Protein AF-A0A183VHL2-F1 (afdb_monomer_lite)

Structure (mmCIF, N/CA/C/O backbone):
data_AF-A0A183VHL2-F1
#
_entry.id   AF-A0A183VHL2-F1
#
loop_
_atom_site.group_PDB
_atom_site.id
_atom_site.type_symbol
_atom_site.label_atom_id
_atom_site.label_alt_id
_atom_site.label_comp_id
_atom_site.label_asym_id
_atom_site.label_entity_id
_atom_site.label_seq_id
_atom_site.pdbx_PDB_ins_code
_atom_site.Cartn_x
_atom_site.Cartn_y
_atom_site.Cartn_z
_atom_site.occupancy
_atom_site.B_iso_or_equiv
_atom_site.auth_seq_id
_atom_site.auth_comp_id
_atom_site.auth_asym_id
_atom_site.auth_atom_id
_atom_site.pdbx_PDB_model_num
ATOM 1 N N . MET A 1 1 ? -45.237 1.386 48.563 1.00 51.06 1 MET A N 1
ATOM 2 C CA . MET A 1 1 ? -43.870 0.916 48.860 1.00 51.06 1 MET A CA 1
ATOM 3 C C . MET A 1 1 ? -43.190 0.726 47.516 1.00 51.06 1 MET A C 1
ATOM 5 O O . MET A 1 1 ? -43.526 -0.206 46.807 1.00 51.06 1 MET A O 1
ATOM 9 N N . GLY A 1 2 ? -42.437 1.729 47.062 1.00 62.38 2 GLY A N 1
ATOM 10 C CA . GLY A 1 2 ? -41.903 1.748 45.702 1.00 62.38 2 GLY A CA 1
ATOM 11 C C . GLY A 1 2 ? -40.728 0.792 45.575 1.00 62.38 2 GLY A C 1
ATOM 12 O O . GLY A 1 2 ? -39.729 0.968 46.272 1.00 62.38 2 GLY A O 1
ATOM 13 N N . ASP A 1 3 ? -40.834 -0.174 44.668 1.00 70.75 3 ASP A N 1
ATOM 14 C CA . ASP A 1 3 ? -39.729 -1.058 44.310 1.00 70.75 3 ASP A CA 1
ATOM 15 C C . ASP A 1 3 ? -38.649 -0.249 43.583 1.00 70.75 3 ASP A C 1
ATOM 17 O O . ASP A 1 3 ? -38.562 -0.203 42.366 1.00 70.75 3 ASP A O 1
ATOM 21 N N . SER A 1 4 ? -37.805 0.445 44.344 1.00 72.31 4 SER A N 1
ATOM 22 C CA . SER A 1 4 ? -36.705 1.299 43.864 1.00 72.31 4 SER A CA 1
ATOM 23 C C . SER A 1 4 ? -35.646 0.529 43.045 1.00 72.31 4 SER A C 1
ATOM 25 O O . SER A 1 4 ? -34.808 1.110 42.354 1.00 72.31 4 SER A O 1
ATOM 27 N N . ASN A 1 5 ? -35.701 -0.804 43.075 1.00 79.00 5 ASN A N 1
ATOM 28 C CA . ASN A 1 5 ? -34.716 -1.690 42.467 1.00 79.00 5 ASN A CA 1
ATOM 29 C C . ASN A 1 5 ? -34.764 -1.702 40.930 1.00 79.00 5 ASN A C 1
ATOM 31 O O . ASN A 1 5 ? -33.706 -1.743 40.310 1.00 79.00 5 ASN A O 1
ATOM 35 N N . TRP A 1 6 ? -35.932 -1.596 40.283 1.00 83.38 6 TRP A N 1
ATOM 36 C CA . TRP A 1 6 ? -36.012 -1.676 38.809 1.00 83.38 6 TRP A CA 1
ATOM 37 C C . TRP A 1 6 ? -35.338 -0.482 38.113 1.00 83.38 6 TRP A C 1
ATOM 39 O O . TRP A 1 6 ? -34.698 -0.640 37.075 1.00 83.38 6 TRP A O 1
ATOM 49 N N . LYS A 1 7 ? -35.399 0.706 38.733 1.00 86.00 7 LYS A N 1
ATOM 50 C CA . LYS A 1 7 ? -34.700 1.906 38.252 1.00 86.00 7 LYS A CA 1
ATOM 51 C C . LYS A 1 7 ? -33.182 1.742 38.343 1.00 86.00 7 LYS A C 1
ATOM 53 O O . LYS A 1 7 ? -32.470 2.189 37.452 1.00 86.00 7 LYS A O 1
ATOM 58 N N . ARG A 1 8 ? -32.688 1.058 39.384 1.00 87.69 8 ARG A N 1
ATOM 59 C CA . ARG A 1 8 ? -31.263 0.716 39.527 1.00 87.69 8 ARG A CA 1
ATOM 60 C C . ARG A 1 8 ? -30.813 -0.258 38.445 1.00 87.69 8 ARG A C 1
ATOM 62 O O . ARG A 1 8 ? -29.776 -0.026 37.836 1.00 87.69 8 ARG A O 1
ATOM 69 N N . TRP A 1 9 ? -31.612 -1.284 38.157 1.00 90.38 9 TRP A N 1
ATOM 70 C CA . TRP A 1 9 ? -31.335 -2.218 37.063 1.00 90.38 9 TRP A CA 1
ATOM 71 C C . TRP A 1 9 ? -31.296 -1.520 35.703 1.00 90.38 9 TRP A C 1
ATOM 73 O O . TRP A 1 9 ? -30.380 -1.772 34.930 1.00 90.38 9 TRP A O 1
ATOM 83 N N . ILE A 1 10 ? -32.209 -0.580 35.441 1.00 90.44 10 ILE A N 1
ATOM 84 C CA . ILE A 1 10 ? -32.178 0.230 34.214 1.00 90.44 10 ILE A CA 1
ATOM 85 C C . ILE A 1 10 ? -30.903 1.059 34.120 1.00 90.44 10 ILE A C 1
ATOM 87 O O . ILE A 1 10 ? -30.262 1.060 33.076 1.00 90.44 10 ILE A O 1
ATOM 91 N N . VAL A 1 11 ? -30.495 1.728 35.200 1.00 89.06 11 VAL A N 1
ATOM 92 C CA . VAL A 1 11 ? -29.261 2.526 35.198 1.00 89.06 11 VAL A CA 1
ATOM 93 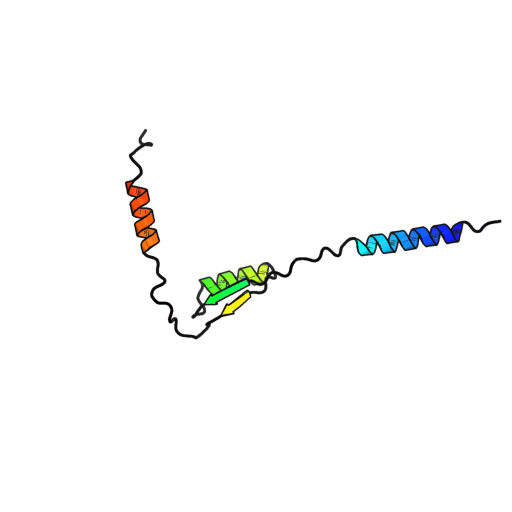C C . VAL A 1 11 ? -28.027 1.643 34.986 1.00 89.06 11 VAL A C 1
ATOM 95 O O . VAL A 1 11 ? -27.138 2.028 34.233 1.00 89.06 11 VAL A O 1
ATOM 98 N N . ILE A 1 12 ? -27.988 0.444 35.577 1.00 89.62 12 ILE A N 1
ATOM 99 C CA . ILE A 1 12 ? -26.897 -0.526 35.385 1.00 89.62 12 ILE A CA 1
ATOM 100 C C . ILE A 1 12 ? -26.852 -1.025 33.936 1.00 89.62 12 ILE A C 1
ATOM 102 O O . ILE A 1 12 ? -25.781 -1.054 33.337 1.00 89.62 12 ILE A O 1
ATOM 106 N N . VAL A 1 13 ? -28.001 -1.370 33.349 1.00 89.19 13 VAL A N 1
ATOM 107 C CA . VAL A 1 13 ? -28.088 -1.814 31.950 1.00 89.19 13 VAL A CA 1
ATOM 108 C C . VAL A 1 13 ? -27.700 -0.684 30.999 1.00 89.19 13 VAL A C 1
ATOM 110 O O . VAL A 1 13 ? -26.921 -0.906 30.077 1.00 89.19 13 VAL A O 1
ATOM 113 N N . CYS A 1 14 ? -28.166 0.541 31.243 1.00 85.69 14 CYS A N 1
ATOM 114 C CA . CYS A 1 14 ? -27.769 1.708 30.461 1.00 85.69 14 CYS A CA 1
ATOM 115 C C . CYS A 1 14 ? -26.264 1.985 30.570 1.00 85.69 14 CYS A C 1
ATOM 117 O O . CYS A 1 14 ? -25.631 2.237 29.550 1.00 85.69 14 CYS A O 1
ATOM 119 N N . ALA A 1 15 ? -25.672 1.892 31.763 1.00 85.75 15 ALA A N 1
ATOM 120 C CA . ALA A 1 15 ? -24.231 2.058 31.946 1.00 85.75 15 ALA A CA 1
ATOM 121 C C . ALA A 1 15 ? -23.434 0.964 31.219 1.00 85.75 15 ALA A C 1
ATOM 123 O O . ALA A 1 15 ? -22.459 1.267 30.539 1.00 85.75 15 ALA A O 1
ATOM 124 N N . PHE A 1 16 ? -23.890 -0.289 31.293 1.00 83.06 16 PHE A N 1
ATOM 125 C CA . PHE A 1 16 ? -23.277 -1.414 30.588 1.00 83.06 16 PHE A CA 1
ATOM 126 C C . PHE A 1 16 ? -23.331 -1.233 29.064 1.00 83.06 16 PHE A C 1
ATOM 128 O O . PHE A 1 16 ? -22.323 -1.404 28.383 1.00 83.06 16 PHE A O 1
ATOM 135 N N . VAL A 1 17 ? -24.477 -0.801 28.529 1.00 84.19 17 VAL A N 1
ATOM 136 C CA . VAL A 1 17 ? -24.636 -0.489 27.101 1.00 84.19 17 VAL A CA 1
ATOM 137 C C . VAL A 1 17 ? -23.724 0.667 26.680 1.00 84.19 17 VAL A C 1
ATOM 139 O O . VAL A 1 17 ? -23.092 0.580 25.632 1.00 84.19 17 VAL A O 1
ATOM 142 N N . VAL A 1 18 ? -23.598 1.720 27.494 1.00 79.75 18 VAL A N 1
ATOM 143 C CA . VAL A 1 18 ? -22.701 2.857 27.213 1.00 79.75 18 VAL A CA 1
ATOM 144 C C . VAL A 1 18 ? -21.228 2.434 27.223 1.00 79.75 18 VAL A C 1
ATOM 146 O O . VAL A 1 18 ? -20.479 2.857 26.345 1.00 79.75 18 VAL A O 1
ATOM 149 N N . SER A 1 19 ? -20.808 1.563 28.146 1.00 73.19 19 SER A N 1
ATOM 150 C CA . SER A 1 19 ? -19.438 1.028 28.175 1.00 73.19 19 SER A CA 1
ATOM 151 C C . SER A 1 19 ? -19.095 0.197 26.937 1.00 73.19 19 SER A C 1
ATOM 153 O O . SER A 1 19 ? -17.963 0.259 26.468 1.00 73.19 19 SER A O 1
ATOM 155 N N . ILE A 1 20 ? -20.061 -0.536 26.371 1.00 72.06 20 ILE A N 1
ATOM 156 C CA . ILE A 1 20 ? -19.852 -1.331 25.148 1.00 72.06 20 ILE A CA 1
ATOM 157 C C . ILE A 1 20 ? -19.643 -0.433 23.914 1.00 72.06 20 ILE A C 1
ATOM 159 O O . ILE A 1 20 ? -18.928 -0.811 22.990 1.00 72.06 20 ILE A O 1
ATOM 163 N N . GLN A 1 21 ? -20.225 0.769 23.889 1.00 62.59 21 GLN A N 1
ATOM 164 C CA . GLN A 1 21 ? -20.134 1.688 22.743 1.00 62.59 21 GLN A CA 1
ATOM 165 C C . GLN A 1 21 ? -18.818 2.486 22.692 1.00 62.59 21 GLN A C 1
ATOM 167 O O . GLN A 1 21 ? -18.567 3.192 21.716 1.00 62.59 21 GLN A O 1
ATOM 172 N N . ALA A 1 22 ? -17.971 2.398 23.723 1.00 61.66 22 ALA A N 1
ATOM 173 C CA . ALA A 1 22 ? -16.820 3.285 23.891 1.00 61.66 22 ALA A CA 1
ATOM 174 C C . ALA A 1 22 ? -15.642 3.022 22.929 1.00 61.66 22 ALA A C 1
ATOM 176 O O . ALA A 1 22 ? -14.706 3.818 22.906 1.00 61.66 22 ALA A O 1
ATOM 177 N N . GLU A 1 23 ? -15.666 1.960 22.116 1.00 61.12 23 GLU A N 1
ATOM 178 C CA . GLU A 1 23 ? -14.479 1.537 21.355 1.00 61.12 23 GLU A CA 1
ATOM 179 C C . GLU A 1 23 ? -14.646 1.466 19.829 1.00 61.12 23 GLU A C 1
ATOM 181 O O . GLU A 1 23 ? -13.804 0.891 19.142 1.00 61.12 23 GLU A O 1
ATOM 186 N N . HIS A 1 24 ? -15.666 2.098 19.239 1.00 58.75 24 HIS A N 1
ATOM 187 C CA . HIS A 1 24 ? -15.733 2.195 17.774 1.00 58.75 24 HIS A CA 1
ATOM 188 C C . HIS A 1 24 ? -14.975 3.421 17.240 1.00 58.75 24 HIS A C 1
ATOM 190 O O . HIS A 1 24 ? -15.533 4.296 16.576 1.00 58.75 24 HIS A O 1
ATOM 196 N N . VAL A 1 25 ? -13.670 3.491 17.527 1.00 65.62 25 VAL A N 1
ATOM 197 C CA . VAL A 1 25 ? -12.764 4.399 16.812 1.00 65.62 25 VAL A CA 1
ATOM 198 C C . VAL A 1 25 ? -12.611 3.844 15.396 1.00 65.62 25 VAL A C 1
ATOM 200 O O . VAL A 1 25 ? -11.816 2.936 15.154 1.00 65.62 25 VAL A O 1
ATOM 203 N N . GLN A 1 26 ? -13.412 4.354 14.456 1.00 66.81 26 GLN A N 1
ATOM 204 C CA . GLN A 1 26 ? -13.281 4.017 13.040 1.00 66.81 26 GLN A CA 1
ATOM 205 C C . GLN A 1 26 ? -11.870 4.388 12.575 1.00 66.81 26 GLN A C 1
ATOM 207 O O . GLN A 1 26 ? -11.532 5.565 12.443 1.00 66.81 26 GLN A O 1
ATOM 212 N N . ARG A 1 27 ? -11.020 3.382 12.349 1.00 70.25 27 ARG A N 1
ATOM 213 C CA . ARG A 1 27 ? -9.709 3.611 11.740 1.00 70.25 27 ARG A CA 1
ATOM 214 C C . ARG A 1 27 ? -9.928 4.042 10.287 1.00 70.25 27 ARG A C 1
ATOM 216 O O . ARG A 1 27 ? -10.683 3.370 9.581 1.00 70.25 27 ARG A O 1
ATOM 223 N N . PRO A 1 28 ? -9.292 5.129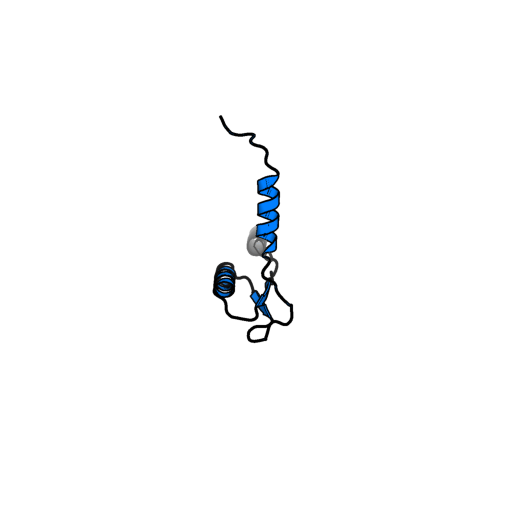 9.821 1.00 76.00 28 PRO A N 1
ATOM 224 C CA . PRO 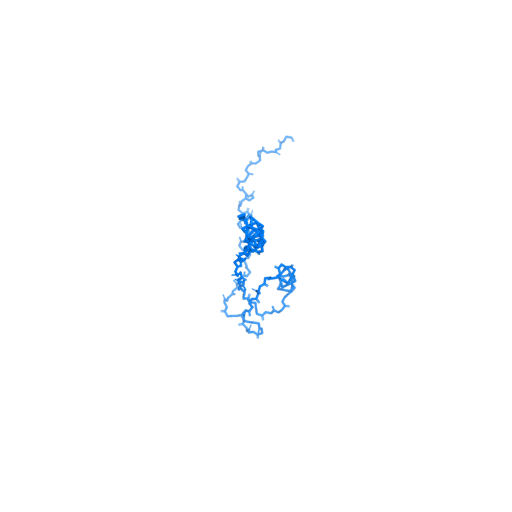A 1 28 ? -9.407 5.537 8.430 1.00 76.00 28 PRO A CA 1
ATOM 225 C C . PRO A 1 28 ? -8.850 4.436 7.521 1.00 76.00 28 PRO A C 1
ATOM 227 O O . PRO A 1 28 ? -7.772 3.894 7.772 1.00 76.00 28 PRO A O 1
ATOM 230 N N . SER A 1 29 ? -9.584 4.099 6.461 1.00 79.62 29 SER A N 1
ATOM 231 C CA . SER A 1 29 ? -9.126 3.140 5.458 1.00 79.62 29 SER A CA 1
ATOM 232 C C . SER A 1 29 ? -8.021 3.770 4.608 1.00 79.62 29 SER A C 1
ATOM 234 O O . SER A 1 29 ? -8.291 4.663 3.804 1.00 79.62 29 SER A O 1
ATOM 236 N N . LEU A 1 30 ? -6.781 3.311 4.776 1.00 84.31 30 LEU A N 1
ATOM 237 C CA . LEU A 1 30 ? -5.637 3.744 3.974 1.00 84.31 30 LEU A CA 1
ATOM 238 C C . LEU 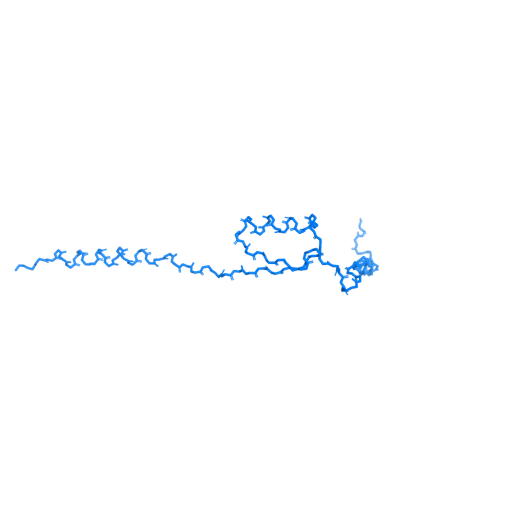A 1 30 ? -5.437 2.795 2.785 1.00 84.31 30 LEU A C 1
ATOM 240 O O . LEU A 1 30 ? -5.273 1.588 2.966 1.00 84.31 30 LEU A O 1
ATOM 244 N N . VAL A 1 31 ? -5.409 3.352 1.574 1.00 88.69 31 VAL A N 1
ATOM 245 C CA . VAL A 1 31 ? -5.047 2.632 0.346 1.00 88.69 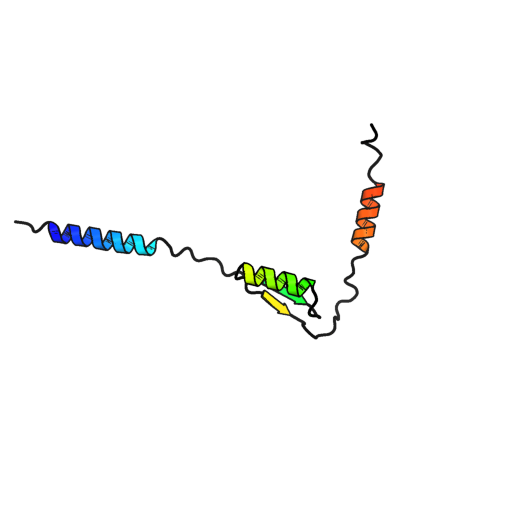31 VAL A CA 1
ATOM 246 C C . VAL A 1 31 ? -3.758 3.233 -0.193 1.00 88.69 31 VAL A C 1
ATOM 248 O O . VAL A 1 31 ? -3.700 4.431 -0.458 1.00 88.69 31 VAL A O 1
ATOM 251 N N . VAL A 1 32 ? -2.731 2.403 -0.361 1.00 91.19 32 VAL A N 1
ATOM 252 C CA . VAL A 1 32 ? -1.453 2.808 -0.954 1.00 91.19 32 VAL A CA 1
ATOM 253 C C . VAL A 1 32 ? -1.396 2.293 -2.382 1.00 91.19 32 VAL A C 1
ATOM 255 O O . VAL A 1 32 ? -1.685 1.127 -2.645 1.00 91.19 32 VAL A O 1
ATOM 258 N N . VAL A 1 33 ? -1.027 3.170 -3.309 1.00 93.00 33 VAL A N 1
ATOM 259 C CA . VAL A 1 33 ? -0.894 2.859 -4.731 1.00 93.00 33 VAL A CA 1
ATOM 260 C C . VAL A 1 33 ? 0.557 3.062 -5.146 1.00 93.00 33 VAL A C 1
ATOM 262 O O . VAL A 1 33 ? 1.153 4.085 -4.818 1.00 93.00 33 VAL A O 1
ATOM 265 N N . THR A 1 34 ? 1.117 2.097 -5.870 1.00 92.75 34 THR A N 1
ATOM 266 C CA . THR A 1 34 ? 2.461 2.177 -6.444 1.00 92.75 34 THR A CA 1
ATOM 267 C C . THR A 1 34 ? 2.476 1.631 -7.871 1.00 92.75 34 THR A C 1
ATOM 269 O O . THR A 1 34 ? 1.598 0.862 -8.263 1.00 92.75 34 THR A O 1
ATOM 272 N N . VAL A 1 35 ? 3.476 2.030 -8.649 1.00 92.25 35 VAL A N 1
ATOM 273 C CA . VAL A 1 35 ? 3.720 1.538 -10.008 1.00 92.25 35 VAL A CA 1
ATOM 274 C C . VAL A 1 35 ? 5.032 0.767 -9.989 1.00 92.25 35 VAL A C 1
ATOM 276 O O . VAL A 1 35 ? 6.036 1.274 -9.491 1.00 92.25 35 VAL A O 1
ATOM 279 N N . ALA A 1 36 ? 5.024 -0.455 -10.505 1.00 90.69 36 ALA A N 1
ATOM 280 C CA . ALA A 1 36 ? 6.226 -1.261 -10.655 1.00 90.69 36 ALA A CA 1
ATOM 281 C C . ALA A 1 36 ? 6.071 -2.176 -11.867 1.00 90.69 36 ALA A C 1
ATOM 283 O O . ALA A 1 36 ? 5.094 -2.914 -11.947 1.00 90.69 36 ALA A O 1
ATOM 284 N N . THR A 1 37 ? 7.041 -2.130 -12.780 1.00 89.88 37 THR A N 1
ATOM 285 C CA . THR A 1 37 ? 7.054 -2.970 -13.986 1.00 89.88 37 THR A CA 1
ATOM 286 C C . THR A 1 37 ? 7.581 -4.370 -13.730 1.00 89.88 37 THR A C 1
ATOM 288 O O . THR A 1 37 ? 7.106 -5.323 -14.330 1.00 89.88 37 THR A O 1
ATOM 291 N N . ASP A 1 38 ? 8.499 -4.513 -12.777 1.00 88.62 38 ASP A N 1
ATOM 292 C CA . ASP A 1 38 ? 9.094 -5.790 -12.396 1.00 88.62 38 ASP A CA 1
ATOM 293 C C . ASP A 1 38 ? 8.978 -6.028 -10.890 1.00 88.62 38 ASP A C 1
ATOM 295 O O . ASP A 1 38 ? 8.926 -5.092 -10.080 1.00 88.62 38 ASP A O 1
ATOM 299 N N . GLU A 1 39 ? 9.005 -7.302 -10.498 1.00 88.38 39 GLU A N 1
ATOM 300 C CA . GLU A 1 39 ? 9.034 -7.713 -9.096 1.00 88.38 39 GLU A CA 1
ATOM 301 C C . GLU A 1 39 ? 10.448 -7.555 -8.515 1.00 88.38 39 GLU A C 1
ATOM 303 O O . GLU A 1 39 ? 11.213 -8.498 -8.322 1.00 88.38 39 GLU A O 1
ATOM 308 N N . THR A 1 40 ? 10.821 -6.299 -8.283 1.00 91.75 40 THR A N 1
ATOM 309 C CA . THR A 1 40 ? 12.125 -5.943 -7.720 1.00 91.75 40 THR A CA 1
ATOM 310 C C . THR A 1 40 ? 12.189 -6.217 -6.216 1.00 91.75 40 THR A C 1
ATOM 312 O O . THR A 1 40 ? 11.183 -6.177 -5.505 1.00 91.75 40 THR A O 1
ATOM 315 N N . ASP A 1 41 ? 13.402 -6.390 -5.683 1.00 93.81 41 ASP A N 1
ATOM 316 C CA . ASP A 1 41 ? 13.627 -6.512 -4.234 1.00 93.81 41 ASP A CA 1
ATOM 317 C C . ASP A 1 41 ? 13.088 -5.291 -3.453 1.00 93.81 41 ASP A C 1
ATOM 319 O O . ASP A 1 41 ? 12.570 -5.425 -2.344 1.00 93.81 41 ASP A O 1
ATOM 323 N N . GLY A 1 42 ? 13.112 -4.097 -4.056 1.00 92.06 42 GLY A N 1
ATOM 324 C CA . GLY A 1 42 ? 12.495 -2.897 -3.482 1.00 92.06 42 GLY A CA 1
ATOM 325 C C . GLY A 1 42 ? 10.977 -3.026 -3.318 1.00 92.06 42 GLY A C 1
ATOM 326 O O . GLY A 1 42 ? 10.443 -2.696 -2.256 1.00 92.06 42 GLY A O 1
ATOM 327 N N . LEU A 1 43 ? 10.289 -3.564 -4.329 1.00 93.69 43 LEU A N 1
ATOM 328 C CA . LEU A 1 43 ? 8.849 -3.814 -4.273 1.00 93.69 43 LEU A CA 1
ATOM 329 C C . LEU A 1 43 ? 8.504 -4.891 -3.237 1.00 93.69 43 LEU A C 1
ATOM 331 O O . LEU A 1 43 ? 7.562 -4.720 -2.464 1.00 93.69 43 LEU A O 1
ATOM 335 N N . ILE A 1 44 ? 9.294 -5.966 -3.170 1.00 94.38 44 ILE A N 1
ATOM 336 C CA . ILE A 1 44 ? 9.110 -7.038 -2.182 1.00 94.38 44 ILE A CA 1
ATOM 337 C C . ILE A 1 44 ? 9.246 -6.484 -0.757 1.00 94.38 44 ILE A C 1
ATOM 339 O O . ILE A 1 44 ? 8.427 -6.796 0.110 1.00 94.38 44 ILE A O 1
ATOM 343 N N . ARG A 1 45 ? 10.239 -5.623 -0.497 1.00 95.75 45 ARG A N 1
ATOM 344 C CA . ARG A 1 45 ? 10.413 -4.964 0.811 1.00 95.75 45 ARG A CA 1
ATOM 345 C C . ARG A 1 45 ? 9.236 -4.062 1.161 1.00 95.75 45 ARG A C 1
ATOM 347 O O . ARG A 1 45 ? 8.748 -4.123 2.287 1.00 95.75 45 ARG A O 1
ATOM 354 N N . LEU A 1 46 ? 8.758 -3.267 0.204 1.00 93.88 46 LEU A N 1
ATOM 355 C CA . LEU A 1 46 ? 7.580 -2.423 0.398 1.00 93.88 46 LEU A CA 1
ATOM 356 C C . LEU A 1 46 ? 6.344 -3.264 0.743 1.00 93.88 46 LEU A C 1
ATOM 358 O O . LEU A 1 46 ? 5.624 -2.937 1.684 1.00 93.88 46 LEU A O 1
ATOM 362 N N . ARG A 1 47 ? 6.130 -4.367 0.019 1.00 94.00 47 ARG A N 1
ATOM 363 C CA . ARG A 1 47 ? 5.014 -5.288 0.247 1.00 94.00 47 ARG A CA 1
ATOM 364 C C . ARG A 1 47 ? 5.068 -5.922 1.636 1.00 94.00 47 ARG A C 1
ATOM 366 O O . ARG A 1 47 ? 4.066 -5.896 2.340 1.00 94.00 47 ARG A O 1
ATOM 373 N N . ARG A 1 48 ? 6.240 -6.403 2.067 1.00 95.38 48 ARG A N 1
ATOM 374 C CA . ARG A 1 48 ? 6.436 -6.950 3.424 1.00 95.38 48 ARG A CA 1
ATOM 375 C C . ARG A 1 48 ? 6.101 -5.928 4.509 1.00 95.38 48 ARG A C 1
ATOM 377 O O . ARG A 1 48 ? 5.435 -6.269 5.481 1.00 95.38 48 ARG A O 1
ATOM 384 N N . SER A 1 49 ? 6.522 -4.674 4.338 1.00 94.25 49 SER A N 1
ATOM 385 C CA . SER A 1 49 ? 6.153 -3.606 5.270 1.00 94.25 49 SER A CA 1
ATOM 386 C C . SER A 1 49 ? 4.647 -3.337 5.248 1.00 94.25 49 SER A C 1
ATOM 388 O O . SER A 1 49 ? 4.037 -3.226 6.305 1.00 94.25 49 SER A O 1
ATOM 390 N N . ALA A 1 50 ? 4.019 -3.276 4.071 1.00 93.56 50 ALA A N 1
ATOM 391 C CA . ALA A 1 50 ? 2.576 -3.061 3.965 1.00 93.56 50 ALA A CA 1
ATOM 392 C C . ALA A 1 50 ? 1.774 -4.171 4.668 1.00 93.56 50 ALA A C 1
ATOM 394 O O . ALA A 1 50 ? 0.850 -3.868 5.423 1.00 93.56 50 ALA A O 1
ATOM 395 N N . GLU A 1 51 ? 2.174 -5.434 4.495 1.00 91.81 51 GLU A N 1
ATOM 396 C CA . GLU A 1 51 ? 1.580 -6.588 5.178 1.00 91.81 51 GLU A CA 1
ATOM 397 C C . GLU A 1 51 ? 1.739 -6.490 6.705 1.00 91.81 51 GLU A C 1
ATOM 399 O O . GLU A 1 51 ? 0.769 -6.696 7.433 1.00 91.81 51 GLU A O 1
ATOM 404 N N . ALA A 1 52 ? 2.912 -6.076 7.200 1.00 93.56 52 ALA A N 1
ATOM 405 C CA . ALA A 1 52 ? 3.165 -5.904 8.634 1.00 93.56 52 ALA A CA 1
ATOM 406 C C . ALA A 1 52 ? 2.282 -4.828 9.298 1.00 93.56 52 ALA A C 1
ATOM 408 O O . ALA A 1 52 ? 1.948 -4.947 10.476 1.00 93.56 52 ALA A O 1
ATOM 409 N N . TYR A 1 53 ? 1.883 -3.792 8.554 1.00 90.06 53 TYR A N 1
ATOM 410 C CA . TYR A 1 53 ? 1.018 -2.714 9.050 1.00 90.06 53 TYR A CA 1
ATOM 411 C C . TYR A 1 53 ? -0.462 -2.880 8.661 1.00 90.06 53 TYR A C 1
ATOM 413 O O . TYR A 1 53 ? -1.269 -1.998 8.959 1.00 90.06 53 TYR A O 1
ATOM 421 N N . GLY A 1 54 ? -0.839 -3.984 8.002 1.00 89.38 54 GLY A N 1
ATOM 422 C CA . GLY A 1 54 ? -2.212 -4.217 7.537 1.00 89.38 54 GLY A CA 1
ATOM 423 C C . GLY A 1 54 ? -2.678 -3.207 6.480 1.00 89.38 54 GLY A C 1
ATOM 424 O O . GLY A 1 54 ? -3.866 -2.896 6.394 1.00 89.38 54 GLY A O 1
ATOM 425 N N . ILE A 1 55 ? -1.746 -2.657 5.700 1.00 90.50 55 ILE A N 1
ATOM 426 C CA . ILE A 1 55 ? -2.014 -1.644 4.678 1.00 90.50 55 ILE A CA 1
ATOM 427 C C . ILE A 1 55 ? -2.318 -2.333 3.349 1.00 90.50 55 ILE A C 1
ATOM 429 O O . ILE A 1 55 ? -1.565 -3.188 2.883 1.00 90.50 55 ILE A O 1
ATOM 433 N N . LYS A 1 56 ? -3.398 -1.910 2.685 1.00 91.81 56 LYS A N 1
ATOM 434 C CA . LYS A 1 56 ? -3.726 -2.381 1.337 1.00 91.81 56 LYS A CA 1
ATOM 435 C C . LYS A 1 56 ? -2.826 -1.696 0.305 1.00 91.81 56 LYS A C 1
ATOM 437 O O . LYS A 1 56 ? -2.969 -0.496 0.065 1.00 91.81 56 LYS A O 1
ATOM 442 N N . LEU A 1 57 ? -1.933 -2.470 -0.312 1.00 92.94 57 LEU A N 1
ATOM 443 C CA . LEU A 1 57 ? -1.048 -2.029 -1.391 1.00 92.94 57 LEU A CA 1
ATOM 444 C C . LEU A 1 57 ? -1.603 -2.465 -2.756 1.00 92.94 57 LEU A C 1
ATOM 446 O O . LEU A 1 57 ? -1.787 -3.656 -2.994 1.00 92.94 57 LEU A O 1
ATOM 450 N N . ASN A 1 58 ? -1.827 -1.512 -3.659 1.00 93.69 58 ASN A N 1
ATOM 451 C CA . ASN A 1 58 ? -2.174 -1.763 -5.058 1.00 93.69 58 ASN A CA 1
ATOM 452 C C . ASN A 1 58 ? -0.959 -1.453 -5.941 1.00 93.69 58 ASN A C 1
ATOM 454 O O . ASN A 1 58 ? -0.443 -0.335 -5.904 1.00 93.69 58 ASN A O 1
ATOM 458 N N . VAL A 1 59 ? -0.519 -2.432 -6.731 1.00 93.44 59 VAL A N 1
ATOM 459 C CA . VAL A 1 59 ? 0.622 -2.301 -7.647 1.00 93.44 59 VAL A CA 1
ATOM 460 C C . VAL A 1 59 ? 0.113 -2.311 -9.084 1.00 93.44 59 VAL A C 1
ATOM 462 O O . VAL A 1 59 ? -0.602 -3.232 -9.469 1.00 93.44 59 VAL A O 1
ATOM 465 N N . PHE A 1 60 ? 0.482 -1.301 -9.869 1.00 93.06 60 PHE A N 1
ATOM 466 C CA . PHE A 1 60 ? 0.127 -1.188 -11.285 1.00 93.06 60 PHE A CA 1
ATOM 467 C C . PHE A 1 60 ? 1.339 -1.417 -12.194 1.00 93.06 60 PHE A C 1
ATOM 469 O O . PHE A 1 60 ? 2.456 -1.040 -11.837 1.00 93.06 60 PHE A O 1
ATOM 476 N N . GLY A 1 61 ? 1.095 -1.990 -13.377 1.00 89.81 61 GLY A N 1
ATOM 477 C CA . GLY A 1 61 ? 2.099 -2.165 -14.432 1.00 89.81 61 GLY A CA 1
ATOM 478 C C . GLY A 1 61 ? 2.995 -3.398 -14.291 1.00 89.81 61 GLY A C 1
ATOM 479 O O . GLY A 1 61 ? 3.949 -3.521 -15.049 1.00 89.81 61 GLY A O 1
ATOM 480 N N . LEU A 1 62 ? 2.716 -4.311 -13.353 1.00 89.81 62 LEU A N 1
ATOM 481 C CA . LEU A 1 62 ? 3.559 -5.487 -13.118 1.00 89.81 62 LEU A CA 1
ATOM 482 C C . LEU A 1 62 ? 3.568 -6.410 -14.350 1.00 89.81 62 LEU A C 1
ATOM 484 O O . LEU A 1 62 ? 2.517 -6.889 -14.770 1.00 89.81 62 LEU A O 1
ATOM 488 N N . GLY A 1 63 ? 4.748 -6.669 -14.911 1.00 87.62 63 GLY A N 1
ATOM 489 C CA . GLY A 1 63 ? 4.939 -7.429 -16.148 1.00 87.62 63 GLY A CA 1
ATOM 490 C C . GLY A 1 63 ? 4.770 -6.615 -17.437 1.00 87.62 63 GLY A C 1
ATOM 491 O O . GLY A 1 63 ? 4.955 -7.168 -18.522 1.00 87.62 63 GLY A O 1
ATOM 492 N N . GLU A 1 64 ? 4.440 -5.324 -17.354 1.00 88.62 64 GLU A N 1
ATOM 493 C CA . GLU A 1 64 ? 4.378 -4.433 -18.515 1.00 88.62 64 GLU A CA 1
ATOM 494 C C . GLU A 1 64 ? 5.724 -3.744 -18.758 1.00 88.62 64 GLU A C 1
ATOM 496 O O . GLU A 1 64 ? 6.454 -3.408 -17.825 1.00 88.62 64 GLU A O 1
ATOM 501 N N . GLN A 1 65 ? 6.059 -3.494 -20.028 1.00 85.19 65 GLN A N 1
ATOM 502 C CA . GLN A 1 65 ? 7.256 -2.718 -20.343 1.00 85.19 65 GLN A CA 1
ATOM 503 C C . GLN A 1 65 ? 7.091 -1.256 -19.931 1.00 85.19 65 GLN A C 1
ATOM 505 O O . GLN A 1 65 ? 6.083 -0.607 -20.212 1.00 85.19 65 GLN A O 1
ATOM 510 N N . TRP A 1 66 ? 8.139 -0.716 -19.315 1.00 86.62 66 TRP A N 1
ATOM 511 C CA . TRP A 1 66 ? 8.193 0.687 -18.942 1.00 86.62 66 TRP A CA 1
ATOM 512 C C . TRP A 1 66 ? 8.276 1.596 -20.178 1.00 86.62 66 TRP A C 1
ATOM 514 O O . TRP A 1 66 ? 9.267 1.579 -20.906 1.00 86.62 66 TRP A O 1
ATOM 524 N N . ALA A 1 67 ? 7.265 2.445 -20.371 1.00 85.06 67 ALA A N 1
ATOM 525 C CA . ALA A 1 67 ? 7.220 3.434 -21.454 1.00 85.06 67 ALA A CA 1
ATOM 526 C C . ALA A 1 67 ? 7.594 4.867 -21.009 1.00 85.06 67 ALA A C 1
ATOM 528 O O . ALA A 1 67 ? 7.540 5.797 -21.809 1.00 85.06 67 ALA A O 1
ATOM 529 N N . GLY A 1 68 ? 7.957 5.074 -19.738 1.00 81.19 68 GLY A N 1
ATOM 530 C CA . GLY A 1 68 ? 8.123 6.408 -19.141 1.00 81.19 68 GLY A CA 1
ATOM 531 C C . GLY A 1 68 ? 9.495 7.075 -19.323 1.00 81.19 68 GLY A C 1
ATOM 532 O O . GLY A 1 68 ? 9.719 8.139 -18.755 1.00 81.19 68 GLY A O 1
ATOM 533 N N . GLY A 1 69 ? 10.418 6.480 -20.087 1.00 80.81 69 GLY A N 1
ATOM 534 C CA . GLY A 1 69 ? 11.781 7.006 -20.277 1.00 80.81 69 GLY A CA 1
ATOM 535 C C . GLY A 1 69 ? 12.726 6.746 -19.091 1.00 80.81 69 GLY A C 1
ATOM 536 O O . GLY A 1 69 ? 12.396 5.999 -18.173 1.00 80.81 69 GLY A O 1
ATOM 537 N N . ASP A 1 70 ? 13.934 7.315 -19.101 1.00 75.81 70 ASP A N 1
ATOM 538 C CA . ASP A 1 70 ? 14.931 7.007 -18.066 1.00 75.81 70 ASP A CA 1
ATOM 539 C C . ASP A 1 70 ? 14.582 7.668 -16.721 1.00 75.81 70 ASP A C 1
ATOM 541 O O . ASP A 1 70 ? 14.578 8.890 -16.579 1.00 75.81 70 ASP A O 1
ATOM 545 N N . THR A 1 71 ? 14.270 6.838 -15.725 1.00 67.06 71 THR A N 1
ATOM 546 C CA . THR A 1 71 ? 13.961 7.277 -14.354 1.00 67.06 71 THR A CA 1
ATOM 547 C C . THR A 1 71 ? 15.194 7.200 -13.443 1.00 67.06 71 THR A C 1
ATOM 549 O O . THR A 1 71 ? 15.112 7.580 -12.273 1.00 67.06 71 THR A O 1
ATOM 552 N N . ARG A 1 72 ? 16.360 6.731 -13.932 1.00 66.56 72 ARG A N 1
ATOM 553 C CA . ARG A 1 72 ? 17.619 6.814 -13.174 1.00 66.56 72 ARG A CA 1
ATOM 554 C C . ARG A 1 72 ? 18.029 8.273 -13.084 1.00 66.56 72 ARG A C 1
ATOM 556 O O . ARG A 1 72 ? 18.733 8.814 -13.929 1.00 66.56 72 ARG A O 1
ATOM 563 N N . ILE A 1 73 ? 17.625 8.909 -11.994 1.00 63.12 73 ILE A N 1
ATOM 564 C CA . ILE A 1 73 ? 18.114 10.229 -11.632 1.00 63.12 73 ILE A CA 1
ATOM 565 C C . ILE A 1 73 ? 19.582 10.089 -11.187 1.00 63.12 73 ILE A C 1
ATOM 567 O O . ILE A 1 73 ? 19.899 10.111 -10.001 1.00 63.12 73 ILE A O 1
ATOM 571 N N . GLU A 1 74 ? 20.510 10.013 -12.144 1.00 55.44 74 GLU A N 1
ATOM 572 C CA . GLU A 1 74 ? 21.925 10.348 -11.914 1.00 55.44 74 GLU A CA 1
ATOM 573 C C . GLU A 1 74 ? 22.082 11.810 -11.448 1.00 55.44 74 GLU A C 1
ATOM 575 O O . GLU A 1 74 ? 23.099 12.187 -10.866 1.00 55.44 74 GLU A O 1
ATOM 580 N N . GLN A 1 75 ? 21.044 12.641 -11.604 1.00 56.62 75 GLN A N 1
ATOM 581 C CA . GLN A 1 75 ? 21.059 14.047 -11.204 1.00 56.62 75 GLN A CA 1
ATOM 582 C C . GLN A 1 75 ? 21.125 14.282 -9.693 1.00 56.62 75 GLN A C 1
ATOM 584 O O . GLN A 1 75 ? 21.614 15.333 -9.293 1.00 56.62 75 GLN A O 1
ATOM 589 N N . VAL A 1 76 ? 20.718 13.333 -8.837 1.00 60.25 76 VAL A N 1
ATOM 590 C CA . VAL A 1 76 ? 20.886 13.501 -7.379 1.00 60.25 76 VAL A CA 1
ATOM 591 C C . VAL A 1 76 ? 22.370 13.545 -7.035 1.00 60.25 76 VAL A C 1
ATOM 593 O O . VAL A 1 76 ? 22.784 14.331 -6.189 1.00 60.25 76 VAL A O 1
ATOM 596 N N . TRP A 1 77 ? 23.189 12.762 -7.739 1.00 62.31 77 TRP A N 1
ATOM 597 C CA . TRP A 1 77 ? 24.634 12.770 -7.556 1.00 62.31 77 TRP A CA 1
ATOM 598 C C . TRP A 1 77 ? 25.254 14.080 -8.055 1.00 62.31 77 TRP A C 1
ATOM 600 O O . TRP A 1 77 ? 26.106 14.647 -7.377 1.00 62.31 77 TRP A O 1
ATOM 610 N N . TYR A 1 78 ? 24.781 14.621 -9.182 1.00 68.12 78 TYR A N 1
ATOM 611 C CA . TYR A 1 78 ? 25.203 15.942 -9.665 1.00 68.12 78 TYR A CA 1
ATOM 612 C C . TYR A 1 78 ? 24.763 17.085 -8.738 1.00 68.12 78 TYR A C 1
ATOM 614 O O . TYR A 1 78 ? 25.565 17.969 -8.451 1.00 68.12 78 TYR A O 1
ATOM 622 N N . PHE A 1 79 ? 23.547 17.029 -8.195 1.00 68.94 79 PHE A N 1
ATOM 623 C CA . PHE A 1 79 ? 23.019 17.985 -7.219 1.00 68.94 79 PHE A CA 1
ATOM 624 C C . PHE A 1 79 ? 23.736 17.895 -5.859 1.00 68.94 79 PHE A C 1
ATOM 626 O O . PHE A 1 79 ? 24.044 18.900 -5.222 1.00 68.94 79 PHE A O 1
ATOM 633 N N . MET A 1 80 ? 24.076 16.684 -5.410 1.00 68.31 80 MET A N 1
ATOM 634 C CA . MET A 1 80 ? 24.906 16.480 -4.220 1.00 68.31 80 MET A CA 1
ATOM 635 C C . MET A 1 80 ? 26.360 16.909 -4.452 1.00 68.31 80 MET A C 1
ATOM 637 O O . MET A 1 80 ? 27.004 17.402 -3.524 1.00 68.31 80 MET A O 1
ATOM 641 N N . ARG A 1 81 ? 26.887 16.755 -5.674 1.00 70.75 81 ARG A N 1
ATOM 642 C CA . ARG A 1 81 ? 28.218 17.244 -6.053 1.00 70.75 81 ARG A CA 1
ATOM 643 C C . ARG A 1 81 ? 28.258 18.771 -6.085 1.00 70.75 81 ARG A C 1
ATOM 645 O O . ARG A 1 81 ? 29.228 19.318 -5.573 1.00 70.75 81 ARG A O 1
ATOM 652 N N . SER A 1 82 ? 27.228 19.449 -6.598 1.00 69.25 82 SER A N 1
ATOM 653 C CA . SER A 1 82 ? 27.153 20.916 -6.540 1.00 69.25 82 SER A CA 1
ATOM 654 C C . SER A 1 82 ? 27.085 21.403 -5.089 1.00 69.25 82 SER A C 1
ATOM 656 O O . SER A 1 82 ? 27.948 22.157 -4.658 1.00 69.25 82 SER A O 1
ATOM 658 N N . LEU A 1 83 ? 26.212 20.823 -4.255 1.00 69.75 83 LEU A N 1
ATOM 659 C CA . LEU A 1 83 ? 26.133 21.168 -2.824 1.00 69.75 83 LEU A CA 1
ATOM 660 C C . LEU A 1 83 ? 27.423 20.893 -2.025 1.00 69.75 83 LEU A C 1
ATOM 662 O O . LEU A 1 83 ? 27.644 21.510 -0.980 1.00 69.75 83 LEU A O 1
ATOM 666 N N . ARG A 1 84 ? 28.272 19.961 -2.481 1.00 69.69 84 ARG A N 1
ATOM 667 C CA . ARG A 1 84 ? 29.587 19.687 -1.879 1.00 69.69 84 ARG A CA 1
ATOM 668 C C . ARG A 1 84 ? 30.646 20.720 -2.273 1.00 69.69 84 ARG A C 1
ATOM 670 O O . ARG A 1 84 ? 31.551 20.950 -1.479 1.00 69.69 84 ARG A O 1
ATOM 677 N N . LEU A 1 85 ? 30.532 21.340 -3.446 1.00 64.94 85 LEU A N 1
ATOM 678 C CA . LEU A 1 85 ? 31.442 22.398 -3.898 1.00 64.94 85 LEU A CA 1
ATOM 679 C C . LEU A 1 85 ? 31.101 23.766 -3.274 1.00 64.94 85 LEU A C 1
ATOM 681 O O . LEU A 1 85 ? 31.998 24.576 -3.070 1.00 64.94 85 LEU A O 1
ATOM 685 N N . GLU A 1 86 ? 29.848 23.988 -2.865 1.00 67.19 86 GLU A N 1
ATOM 686 C CA . GLU A 1 86 ? 29.385 25.229 -2.215 1.00 67.19 86 GLU A CA 1
ATOM 687 C C . GLU A 1 86 ? 29.712 25.362 -0.708 1.00 67.19 86 GLU A C 1
ATOM 689 O O . GLU A 1 86 ? 29.297 26.330 -0.066 1.00 67.19 86 GLU A O 1
ATOM 694 N N . ARG A 1 87 ? 30.426 24.412 -0.089 1.00 62.72 87 ARG A N 1
ATOM 695 C CA . ARG A 1 87 ? 30.805 24.481 1.338 1.00 62.72 87 ARG A CA 1
ATOM 696 C C . ARG A 1 87 ? 32.266 24.939 1.481 1.00 62.72 87 ARG A C 1
ATOM 698 O O . ARG A 1 87 ? 33.136 24.078 1.586 1.00 62.72 87 ARG A O 1
ATOM 705 N N . PRO A 1 88 ? 32.565 26.254 1.554 1.00 57.78 88 PRO A N 1
ATOM 706 C CA . PRO A 1 88 ? 33.897 26.712 1.921 1.00 57.78 88 PRO A CA 1
ATOM 707 C C . PRO A 1 88 ? 34.190 26.309 3.371 1.00 57.78 88 PRO A C 1
ATOM 709 O O . PRO A 1 88 ? 33.450 26.666 4.291 1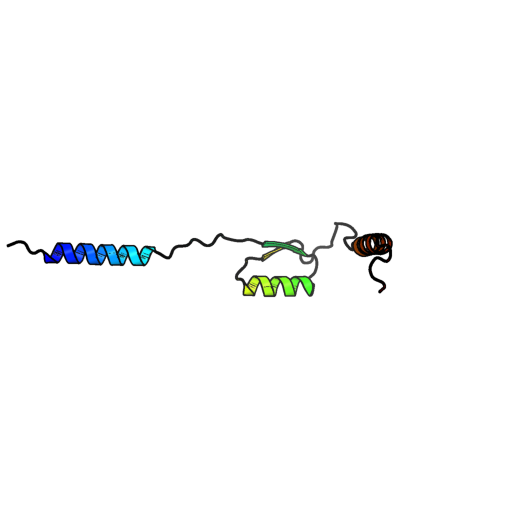.00 57.78 88 PRO A O 1
ATOM 712 N N . ASP A 1 89 ? 35.240 25.501 3.511 1.00 67.00 89 ASP A N 1
ATOM 713 C CA . ASP A 1 89 ? 36.063 25.090 4.660 1.00 67.00 89 ASP A CA 1
ATOM 714 C C . ASP A 1 89 ? 35.805 25.737 6.039 1.00 67.00 89 ASP A C 1
ATOM 716 O O . ASP A 1 89 ? 36.717 26.236 6.695 1.00 67.00 89 ASP A O 1
ATOM 720 N N . ARG A 1 90 ? 34.575 25.684 6.561 1.00 64.62 90 ARG A N 1
ATOM 721 C CA . ARG A 1 90 ? 34.258 26.276 7.874 1.00 64.62 90 ARG A CA 1
ATOM 722 C C . ARG A 1 90 ? 34.534 25.370 9.079 1.00 64.62 90 ARG A C 1
ATOM 724 O O . ARG A 1 90 ? 34.169 25.734 10.192 1.00 64.62 90 ARG A O 1
ATOM 731 N N . PHE A 1 91 ? 35.157 24.207 8.882 1.00 61.72 91 PHE A N 1
ATOM 732 C CA . PHE A 1 91 ? 35.457 23.256 9.962 1.00 61.72 91 PHE A CA 1
ATOM 733 C C . PHE A 1 91 ? 36.768 22.491 9.738 1.00 61.72 91 PHE A C 1
ATOM 735 O O . PHE A 1 91 ? 36.803 21.266 9.810 1.00 61.72 91 PHE A O 1
ATOM 742 N N . ARG A 1 92 ? 37.864 23.215 9.494 1.00 54.06 92 ARG A N 1
ATOM 743 C CA . ARG A 1 92 ? 39.210 22.705 9.782 1.00 54.06 92 ARG A CA 1
ATOM 744 C C . ARG A 1 92 ? 39.740 23.465 11.002 1.00 54.06 92 ARG A C 1
ATOM 746 O O . ARG A 1 92 ? 40.231 24.581 10.866 1.00 54.06 92 ARG A O 1
ATOM 753 N N . ARG A 1 93 ? 39.523 22.898 12.190 1.00 53.88 93 ARG A N 1
ATOM 754 C CA . ARG A 1 93 ? 40.329 23.178 13.384 1.00 53.88 93 ARG A CA 1
ATOM 755 C C . ARG A 1 93 ? 41.307 22.031 13.551 1.00 53.88 93 ARG A C 1
ATOM 757 O O . ARG A 1 93 ? 40.869 20.889 13.289 1.00 53.88 93 ARG A O 1
#

InterPro domains:
  IPR057589 PLOD1-3-like, GT domain [PF25342] (28-72)

Organism: Toxocara canis (NCBI:txid6265)

Sequence (93 aa):
MGDSNWKRWIVIVCAFVVSIQAEHVQRPSLVVVTVATDETDGLIRLRRSAEAYGIKLNVFGLGEQWAGGDTRIEQVWYFMRSLRLERPDRFRR

pLDDT: mean 79.36, std 12.97, range [51.06, 95.75]

Secondary structure (DSSP, 8-state):
---THHHHHHHHHHHHHHHHGGG-------EEEEE-SS--HHHHHHHHHHHHTT-EEEEE-TTSPP-S-----THHHHHHHHHHHT---TT--

Radius of gyration: 29.69 Å; chains: 1; bounding box: 84×34×70 Å

Foldseek 3Di:
DDPCVVVVVVVVVVVVVVVVPPPPPPDDQAAAEEEDQEPDPVVVVVVVVCVVVVHHYHYPNHVHDDPPPDPPPPVVVVVVVVVVVPDPDPDDD